Protein AF-X0RW64-F1 (afdb_monomer_lite)

InterPro domains:
  IPR008279 PEP-utilising enzyme, mobile domain [PF00391] (2-37)
  IPR036637 Phosphohistidine domain superfamily [SSF52009] (2-49)

Sequence (58 aa):
TICTTGSAGSHLAIVSREFGLPCIMATEFLTEDVSSLNGKNAKIIHDGDDKGILYLNE

Secondary structure (DSSP, 8-state):
-B-SS--TTSHHHHHHHHTT---B-SPPP--S-GGGGTT--EEEEE-SSS-EEEEEP-

Radius of gyration: 11.95 Å; chains: 1; bounding box: 30×26×28 Å

pLDDT: mean 92.28, std 4.18, range [72.25, 98.19]

Organism: NCBI:txid412755

Foldseek 3Di:
DEELADDCPDPVNVVCVVVVHDYYHNDDDPDPDPVVCPPWDKDWDAPPPPDIDIDTDD

Structure (mmCIF, N/CA/C/O backbone):
data_AF-X0RW64-F1
#
_entry.id   AF-X0RW6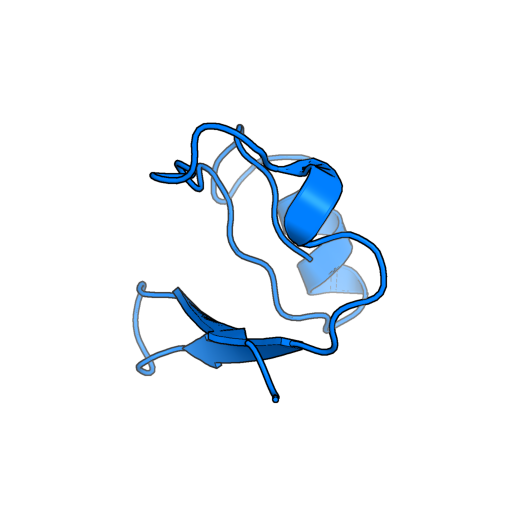4-F1
#
loop_
_atom_site.group_PDB
_atom_site.id
_atom_site.type_symbol
_atom_site.label_atom_id
_atom_site.label_alt_id
_atom_site.label_comp_id
_atom_site.label_asym_id
_atom_site.label_entity_id
_atom_site.label_seq_id
_atom_site.pdbx_PDB_ins_code
_atom_site.Cartn_x
_atom_site.Cartn_y
_atom_site.Cartn_z
_atom_site.occupancy
_atom_site.B_iso_or_equiv
_atom_site.auth_seq_id
_atom_site.auth_comp_id
_atom_site.auth_asym_id
_atom_site.auth_atom_id
_atom_site.pdbx_PDB_model_num
ATOM 1 N N . THR A 1 1 ? 0.980 -1.433 2.971 1.00 90.00 1 THR A N 1
ATOM 2 C CA . THR A 1 1 ? 1.477 -0.308 3.797 1.00 90.00 1 THR A CA 1
ATOM 3 C C . THR A 1 1 ? 1.306 1.012 3.070 1.00 90.00 1 THR A C 1
ATOM 5 O O . THR A 1 1 ? 1.350 1.015 1.848 1.00 90.00 1 THR A O 1
ATOM 8 N N . ILE A 1 2 ? 1.096 2.119 3.783 1.00 93.19 2 ILE A N 1
ATOM 9 C CA . ILE A 1 2 ? 0.928 3.463 3.200 1.00 93.19 2 ILE A CA 1
ATOM 10 C C . ILE A 1 2 ? 1.918 4.409 3.883 1.00 93.19 2 ILE A C 1
ATOM 12 O O . ILE A 1 2 ? 2.106 4.307 5.094 1.00 93.19 2 ILE A O 1
ATOM 16 N N . CYS A 1 3 ? 2.545 5.308 3.126 1.00 94.81 3 CYS A N 1
ATOM 17 C CA . CYS A 1 3 ? 3.428 6.342 3.661 1.00 94.81 3 CYS A CA 1
ATOM 18 C C . CYS A 1 3 ? 3.157 7.686 2.984 1.00 94.81 3 CYS A C 1
ATOM 20 O O . CYS A 1 3 ? 2.991 7.747 1.766 1.00 94.81 3 CYS A O 1
ATOM 22 N N . THR A 1 4 ? 3.154 8.768 3.762 1.00 94.88 4 THR A N 1
ATOM 23 C CA . THR A 1 4 ? 2.937 10.135 3.255 1.00 94.88 4 THR A CA 1
ATOM 24 C C . THR A 1 4 ? 4.147 10.710 2.530 1.00 94.88 4 THR A C 1
ATOM 26 O O . THR A 1 4 ? 4.053 11.725 1.852 1.00 94.88 4 THR A O 1
ATOM 29 N N . THR A 1 5 ? 5.301 10.056 2.651 1.00 95.31 5 THR A N 1
ATOM 30 C CA . THR A 1 5 ? 6.560 10.490 2.048 1.00 95.31 5 THR A CA 1
ATOM 31 C C . THR A 1 5 ? 7.279 9.322 1.384 1.00 95.31 5 THR A C 1
ATOM 33 O O . THR A 1 5 ? 6.956 8.153 1.611 1.00 95.31 5 THR A O 1
ATOM 36 N N . GLY A 1 6 ? 8.268 9.649 0.556 1.00 95.50 6 GLY A N 1
ATOM 37 C CA . GLY A 1 6 ? 9.097 8.676 -0.144 1.00 95.50 6 GLY A CA 1
ATOM 38 C C . GLY A 1 6 ? 8.691 8.468 -1.599 1.00 95.50 6 GLY A C 1
ATOM 39 O O . GLY A 1 6 ? 7.821 9.141 -2.137 1.00 95.50 6 GLY A O 1
ATOM 40 N N . SER A 1 7 ? 9.378 7.544 -2.253 1.00 94.88 7 SER A N 1
ATOM 41 C CA . SER A 1 7 ? 9.221 7.214 -3.664 1.00 94.88 7 SER A CA 1
ATOM 42 C C . SER A 1 7 ? 9.499 5.728 -3.885 1.00 94.88 7 SER A C 1
ATOM 44 O O . SER A 1 7 ? 9.751 4.972 -2.943 1.00 94.88 7 SER A O 1
ATOM 46 N N . ALA A 1 8 ? 9.501 5.296 -5.146 1.00 93.75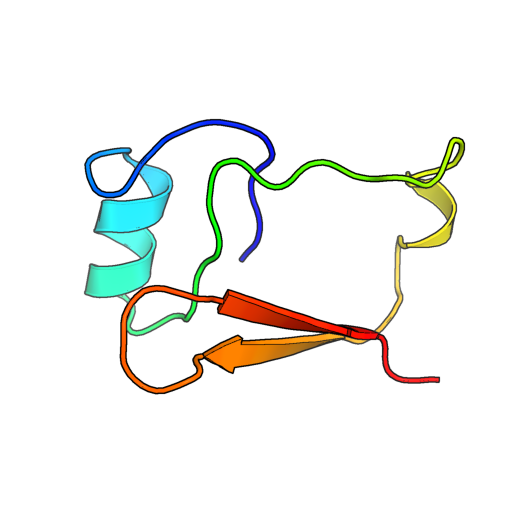 8 ALA A N 1
ATOM 47 C CA . ALA A 1 8 ? 9.789 3.915 -5.505 1.00 93.75 8 ALA A CA 1
ATOM 48 C C . ALA A 1 8 ? 11.138 3.398 -4.959 1.00 93.75 8 ALA A C 1
ATOM 50 O O . ALA A 1 8 ? 11.242 2.200 -4.712 1.00 93.75 8 ALA A O 1
ATOM 51 N N . GLY A 1 9 ? 12.137 4.263 -4.748 1.00 95.81 9 GLY A N 1
ATOM 52 C CA . GLY A 1 9 ? 13.463 3.894 -4.231 1.00 95.81 9 GLY A CA 1
ATOM 53 C C . GLY A 1 9 ? 13.641 4.043 -2.716 1.00 95.81 9 GLY A C 1
ATOM 54 O O . GLY A 1 9 ? 14.745 3.867 -2.215 1.00 95.81 9 GLY A O 1
ATOM 55 N N . SER A 1 10 ? 12.598 4.412 -1.971 1.00 97.06 10 SER A N 1
ATOM 56 C CA . SER A 1 10 ? 12.707 4.619 -0.523 1.00 97.06 10 SER A CA 1
ATOM 57 C C . SER A 1 10 ? 12.789 3.306 0.256 1.00 97.06 10 SER A C 1
ATOM 59 O O . SER A 1 10 ? 12.277 2.280 -0.189 1.00 97.06 10 SER A O 1
ATOM 61 N N . HIS A 1 11 ? 13.357 3.362 1.468 1.00 96.56 11 HIS A N 1
ATOM 62 C CA . HIS A 1 11 ? 13.516 2.203 2.357 1.00 96.56 11 HIS A CA 1
ATOM 63 C C . HIS A 1 11 ? 12.240 1.366 2.489 1.00 96.56 11 HIS A C 1
ATOM 65 O O . HIS A 1 11 ? 12.263 0.169 2.222 1.00 96.56 11 HIS A O 1
ATOM 71 N N . LEU A 1 12 ? 11.113 1.996 2.833 1.00 95.81 12 LEU A N 1
ATOM 72 C CA . LEU A 1 12 ? 9.850 1.279 2.997 1.00 95.81 12 LEU A CA 1
ATOM 73 C C . LEU A 1 12 ? 9.378 0.614 1.695 1.00 95.81 12 LEU A C 1
ATOM 75 O O . LEU A 1 12 ? 8.821 -0.479 1.745 1.00 95.81 12 LEU A O 1
ATOM 79 N N . ALA A 1 13 ? 9.610 1.245 0.541 1.00 95.94 13 ALA A N 1
ATOM 80 C CA . ALA A 1 13 ? 9.232 0.692 -0.756 1.00 95.94 13 ALA A CA 1
ATOM 81 C C . ALA A 1 13 ? 10.101 -0.517 -1.134 1.00 95.94 13 ALA A C 1
ATOM 83 O O . ALA A 1 13 ? 9.589 -1.494 -1.673 1.00 95.94 13 ALA A O 1
ATOM 84 N N . ILE A 1 14 ? 11.405 -0.478 -0.850 1.00 97.38 14 ILE A N 1
ATOM 85 C CA . ILE A 1 14 ? 12.318 -1.608 -1.084 1.00 97.38 14 ILE A CA 1
ATOM 86 C C . ILE A 1 14 ? 11.929 -2.781 -0.182 1.00 97.38 14 ILE A C 1
ATOM 88 O O . ILE A 1 14 ? 11.623 -3.858 -0.687 1.00 97.38 14 ILE A O 1
ATOM 92 N N . VAL A 1 15 ? 11.817 -2.538 1.125 1.00 97.38 15 VAL A N 1
ATOM 93 C CA . VAL A 1 15 ? 11.456 -3.570 2.105 1.00 97.38 15 VAL A CA 1
ATOM 94 C C . VAL A 1 15 ? 10.085 -4.168 1.780 1.00 97.38 15 VAL A C 1
ATOM 96 O O . VAL A 1 15 ? 9.936 -5.381 1.734 1.00 97.38 15 VAL A O 1
ATOM 99 N N . SER A 1 16 ? 9.073 -3.355 1.461 1.00 96.06 16 SER A N 1
ATOM 100 C CA . SER A 1 16 ? 7.744 -3.889 1.114 1.00 96.06 16 SER A CA 1
ATOM 101 C C . SER A 1 16 ? 7.796 -4.856 -0.078 1.00 96.06 16 SER A C 1
ATOM 103 O O . SER A 1 16 ? 7.126 -5.886 -0.044 1.00 96.06 16 SER A O 1
ATOM 105 N N . ARG A 1 17 ? 8.634 -4.584 -1.091 1.00 94.56 17 ARG A N 1
ATOM 106 C CA . ARG A 1 17 ? 8.833 -5.493 -2.235 1.00 94.56 17 ARG A CA 1
ATOM 107 C C . ARG A 1 17 ? 9.534 -6.788 -1.839 1.00 94.56 17 ARG A C 1
ATOM 109 O O . ARG A 1 17 ? 9.111 -7.845 -2.292 1.00 94.56 17 ARG A O 1
ATOM 116 N N . GLU A 1 18 ? 10.551 -6.722 -0.983 1.00 98.19 18 GLU A N 1
ATOM 117 C CA . GLU A 1 18 ? 11.264 -7.908 -0.480 1.00 98.19 18 GLU A CA 1
ATOM 118 C C . GLU A 1 18 ? 10.338 -8.860 0.291 1.00 98.19 18 GLU A C 1
ATOM 120 O O . GLU A 1 18 ? 10.479 -10.076 0.194 1.00 98.19 18 GLU A O 1
ATOM 125 N N . PHE A 1 19 ? 9.350 -8.315 1.004 1.00 96.94 19 PHE A N 1
ATOM 126 C CA . PHE A 1 19 ? 8.350 -9.089 1.745 1.00 96.94 19 PHE A CA 1
ATOM 127 C C . PHE A 1 19 ? 7.079 -9.409 0.938 1.00 96.94 19 PHE A C 1
ATOM 129 O O . PHE A 1 19 ? 6.151 -10.009 1.479 1.00 96.94 19 PHE A O 1
ATOM 136 N N . GLY A 1 20 ? 6.999 -9.012 -0.337 1.00 94.00 20 GLY A N 1
ATOM 137 C CA . GLY A 1 20 ? 5.813 -9.233 -1.173 1.00 94.00 20 GLY A CA 1
ATOM 138 C C . GLY A 1 20 ? 4.555 -8.503 -0.683 1.00 94.00 20 GLY A C 1
ATOM 139 O O . GLY A 1 20 ? 3.438 -8.943 -0.950 1.00 94.00 20 GLY A O 1
ATOM 140 N N . LEU A 1 21 ? 4.715 -7.401 0.055 1.00 93.75 21 LEU A N 1
ATOM 141 C CA . LEU A 1 21 ? 3.617 -6.607 0.600 1.00 93.75 21 LEU A CA 1
ATOM 142 C C . LEU A 1 21 ? 3.288 -5.426 -0.329 1.00 93.75 21 LEU A C 1
ATOM 144 O O . LEU A 1 21 ? 4.188 -4.664 -0.691 1.00 93.75 21 LEU A O 1
ATOM 148 N N . PRO A 1 22 ? 2.008 -5.192 -0.673 1.00 92.75 22 PRO A N 1
ATOM 149 C CA . PRO A 1 22 ? 1.627 -4.033 -1.468 1.00 92.75 22 PRO A CA 1
ATOM 150 C C . PRO A 1 22 ? 1.845 -2.742 -0.672 1.00 92.75 22 PRO A C 1
ATOM 152 O O . PRO A 1 22 ? 1.510 -2.649 0.520 1.00 92.75 22 PRO A O 1
ATOM 155 N N . CYS A 1 23 ? 2.381 -1.716 -1.330 1.00 94.44 23 CYS A N 1
ATOM 156 C CA . CYS A 1 23 ? 2.635 -0.435 -0.689 1.00 94.44 23 CYS A CA 1
ATOM 157 C C . CYS A 1 23 ? 2.339 0.766 -1.591 1.00 94.44 23 CYS A C 1
ATOM 159 O O . CYS A 1 23 ? 2.612 0.722 -2.787 1.00 94.44 23 CYS A O 1
ATOM 161 N N . ILE A 1 24 ? 1.833 1.846 -0.992 1.00 95.25 24 ILE A N 1
ATOM 162 C CA . ILE A 1 24 ? 1.629 3.146 -1.643 1.00 95.25 24 ILE A CA 1
ATOM 163 C C . ILE A 1 24 ? 2.513 4.169 -0.926 1.00 95.25 24 ILE A C 1
ATOM 165 O O . ILE A 1 24 ? 2.524 4.234 0.306 1.00 95.25 24 ILE A O 1
ATOM 169 N N . MET A 1 25 ? 3.290 4.927 -1.695 1.00 95.50 25 MET A N 1
ATOM 170 C CA . MET A 1 25 ? 4.189 5.970 -1.193 1.00 95.50 25 MET A CA 1
ATOM 171 C C . MET A 1 25 ? 3.651 7.350 -1.566 1.00 95.50 25 MET A C 1
ATOM 173 O O . MET A 1 25 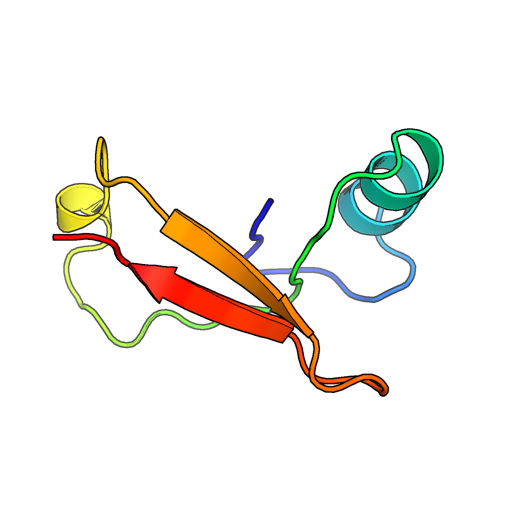? 2.809 7.455 -2.455 1.00 95.50 25 MET A O 1
ATOM 177 N N . ALA A 1 26 ? 4.157 8.392 -0.900 1.00 95.00 26 ALA A N 1
ATOM 178 C CA . ALA A 1 26 ? 3.778 9.786 -1.146 1.00 95.00 26 ALA A CA 1
ATOM 179 C C . ALA A 1 26 ? 2.252 10.027 -1.147 1.00 95.00 26 ALA A C 1
ATOM 181 O O . ALA A 1 26 ? 1.732 10.783 -1.961 1.00 95.00 26 ALA A O 1
ATOM 182 N N . THR A 1 27 ? 1.519 9.348 -0.260 1.00 93.25 27 THR A N 1
ATOM 183 C CA . THR A 1 27 ? 0.060 9.497 -0.161 1.00 93.25 27 THR A CA 1
ATOM 184 C C . THR A 1 27 ? -0.313 10.762 0.602 1.00 93.25 27 THR A C 1
ATOM 186 O O . THR A 1 27 ? 0.123 10.958 1.734 1.00 93.25 27 THR A O 1
ATOM 189 N N . GLU A 1 28 ? -1.173 11.586 0.015 1.00 91.50 28 GLU A N 1
ATOM 190 C CA . GLU A 1 28 ? -1.770 12.739 0.684 1.00 91.50 28 GLU A CA 1
ATOM 191 C C . GLU A 1 28 ? -3.143 12.368 1.259 1.00 91.50 28 GLU A C 1
ATOM 193 O O . GLU A 1 28 ? -3.962 11.733 0.591 1.00 91.50 28 GLU A O 1
ATOM 198 N N . PHE A 1 29 ? -3.396 12.745 2.513 1.00 89.75 29 PHE A N 1
ATOM 199 C CA . PHE A 1 29 ? -4.690 12.539 3.158 1.00 89.75 29 PHE A CA 1
ATOM 200 C C . PHE A 1 29 ? -5.522 13.814 3.052 1.00 89.75 29 PHE A C 1
ATOM 202 O O . PHE A 1 29 ? -5.107 14.865 3.523 1.00 89.75 29 PHE A O 1
ATOM 209 N N . LEU A 1 30 ? -6.722 13.696 2.485 1.00 89.31 30 LEU A N 1
ATOM 210 C CA . LEU A 1 30 ? -7.675 14.807 2.361 1.00 89.31 30 LEU A CA 1
ATOM 211 C C . LEU A 1 30 ? -8.591 14.963 3.590 1.00 89.31 30 LEU A C 1
ATOM 213 O O . LEU A 1 30 ? -9.498 15.788 3.582 1.00 89.31 30 LEU A O 1
ATOM 217 N N . THR A 1 31 ? -8.395 14.143 4.626 1.00 87.56 31 THR A N 1
ATOM 218 C CA . THR A 1 31 ? -9.119 14.249 5.899 1.00 87.56 31 THR A CA 1
ATOM 219 C C . THR A 1 31 ? -8.302 15.065 6.891 1.00 87.56 31 THR A C 1
ATOM 221 O O . THR A 1 31 ? -7.099 14.850 7.027 1.00 87.56 31 THR A O 1
ATOM 224 N N . GLU A 1 32 ? -8.962 15.968 7.615 1.00 86.62 32 GLU A N 1
ATOM 225 C CA . GLU A 1 32 ? -8.331 16.741 8.690 1.00 86.62 32 GLU A CA 1
ATOM 226 C C . GLU A 1 32 ? -8.015 15.866 9.913 1.00 86.62 32 GLU A C 1
ATOM 228 O O . GLU A 1 32 ? -7.026 16.101 10.605 1.00 86.62 32 GLU A O 1
ATOM 233 N N . ASP A 1 33 ? -8.811 14.817 10.153 1.00 91.19 33 ASP A N 1
ATOM 234 C CA . ASP A 1 33 ? -8.596 13.871 11.249 1.00 91.19 33 ASP A CA 1
ATOM 235 C C . ASP A 1 33 ? -8.153 12.501 10.726 1.00 91.19 33 ASP A C 1
ATOM 237 O O . ASP A 1 33 ? -8.962 11.626 10.403 1.00 91.19 33 ASP A O 1
ATOM 2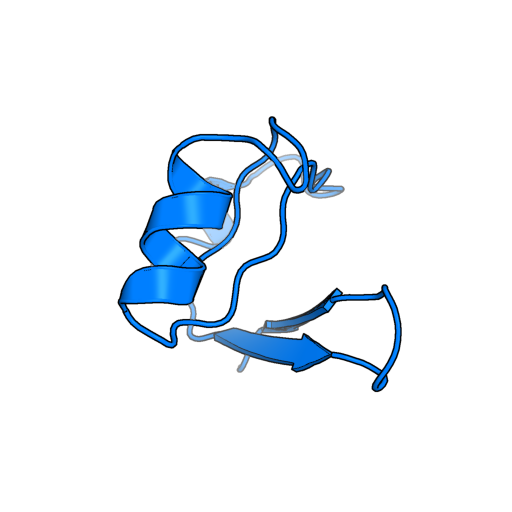41 N N . VAL A 1 34 ? -6.837 12.300 10.662 1.00 88.38 34 VAL A N 1
ATOM 242 C CA . VAL A 1 34 ? -6.215 11.006 10.328 1.00 88.38 34 VAL A CA 1
ATOM 243 C C . VAL A 1 34 ? -6.464 9.965 11.426 1.00 88.38 34 VAL A C 1
ATOM 245 O O . VAL A 1 34 ? -6.511 8.768 11.144 1.00 88.38 34 VAL A O 1
ATOM 248 N N . SER A 1 35 ? -6.686 10.393 12.671 1.00 91.06 35 SER A N 1
ATOM 249 C CA . SER A 1 35 ? -6.942 9.498 13.809 1.00 91.06 35 SER A CA 1
ATOM 250 C C . SER A 1 35 ? -8.231 8.704 13.619 1.00 91.06 35 SER A C 1
ATOM 252 O O . SER A 1 35 ? -8.313 7.558 14.058 1.00 91.06 35 SER A O 1
ATOM 254 N N . SER A 1 36 ? -9.202 9.266 12.893 1.00 90.50 36 SER A N 1
ATOM 255 C CA . SER A 1 36 ? -10.443 8.585 12.504 1.00 90.50 36 SER A CA 1
ATOM 256 C C . SER A 1 36 ? -10.232 7.336 11.633 1.00 90.50 36 SER A C 1
ATOM 258 O O . SER A 1 36 ? -11.151 6.528 11.477 1.00 90.50 36 SER A O 1
ATOM 260 N N . LEU A 1 37 ? -9.040 7.163 11.049 1.00 89.69 37 LEU A N 1
ATOM 261 C CA . LEU A 1 37 ? -8.661 5.982 10.270 1.00 89.69 37 LEU A CA 1
ATOM 262 C C . LEU A 1 37 ? -8.067 4.867 11.141 1.00 89.69 37 LEU A C 1
ATOM 264 O O . LEU A 1 37 ? -7.935 3.734 10.676 1.00 89.69 37 LEU A O 1
ATOM 268 N N . ASN A 1 38 ? -7.709 5.158 12.395 1.00 92.31 38 ASN A N 1
ATOM 269 C CA . ASN A 1 38 ? -7.121 4.171 13.289 1.00 92.31 38 ASN A CA 1
ATOM 270 C C . ASN A 1 38 ? -8.116 3.038 13.590 1.00 92.31 38 ASN A C 1
ATOM 272 O O . ASN A 1 38 ? -9.269 3.279 13.938 1.00 92.31 38 ASN A O 1
ATOM 276 N N . GLY A 1 39 ? -7.660 1.792 13.456 1.00 92.81 39 GLY A N 1
ATOM 277 C CA . GLY A 1 39 ? -8.489 0.600 13.658 1.00 92.81 39 GLY A CA 1
ATOM 278 C C . GLY A 1 39 ? -9.430 0.252 12.499 1.00 92.81 39 GLY A C 1
ATOM 279 O O . GLY A 1 39 ? -10.095 -0.781 12.572 1.00 92.81 39 GLY A O 1
ATOM 280 N N . LYS A 1 40 ? -9.477 1.047 11.420 1.00 92.00 40 LYS A N 1
ATOM 281 C CA . LYS A 1 40 ? -10.257 0.701 10.225 1.00 92.00 40 LYS A CA 1
ATOM 282 C C . LYS A 1 40 ? -9.546 -0.352 9.383 1.00 92.00 40 LYS A C 1
ATOM 284 O O . LYS A 1 40 ? -8.331 -0.302 9.188 1.00 92.00 40 LYS A O 1
ATOM 289 N N . ASN A 1 41 ? -10.325 -1.283 8.840 1.00 94.25 41 ASN A N 1
ATOM 290 C CA . ASN A 1 41 ? -9.825 -2.243 7.866 1.00 94.25 41 ASN A CA 1
ATOM 291 C C . ASN A 1 41 ? -9.703 -1.578 6.497 1.00 94.25 41 ASN A C 1
ATOM 293 O O . ASN A 1 41 ? -10.548 -0.778 6.101 1.00 94.25 41 ASN A O 1
ATOM 297 N N . ALA A 1 42 ? -8.661 -1.936 5.755 1.00 93.12 42 ALA A N 1
ATOM 298 C CA . ALA A 1 42 ? -8.433 -1.387 4.432 1.00 93.12 42 ALA A CA 1
ATOM 299 C C . ALA A 1 42 ? -7.878 -2.439 3.474 1.00 93.12 42 ALA A C 1
ATOM 301 O O . ALA A 1 42 ? -7.212 -3.394 3.882 1.00 93.12 42 ALA A O 1
ATOM 302 N N . LYS A 1 43 ? -8.127 -2.237 2.181 1.00 94.31 43 LYS A N 1
ATOM 303 C CA . LYS A 1 43 ? -7.605 -3.059 1.092 1.00 94.31 43 LYS A CA 1
ATOM 304 C C . LYS A 1 43 ? -6.793 -2.195 0.139 1.00 94.31 43 LYS A C 1
ATOM 306 O O . LYS A 1 43 ? -7.271 -1.168 -0.330 1.00 94.31 43 LYS A O 1
ATOM 311 N N . ILE A 1 44 ? -5.585 -2.649 -0.176 1.00 93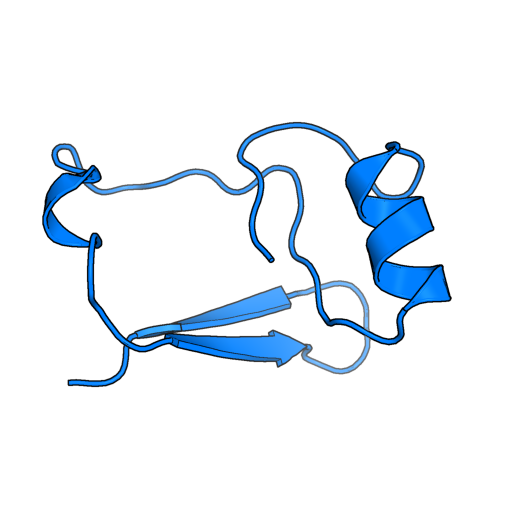.62 44 ILE A N 1
ATOM 312 C CA . ILE A 1 44 ? -4.724 -2.030 -1.185 1.00 93.62 44 ILE A CA 1
ATOM 313 C C . ILE A 1 44 ? -4.815 -2.865 -2.461 1.00 93.62 44 ILE A C 1
ATOM 315 O O . ILE A 1 44 ? -4.644 -4.084 -2.408 1.00 93.62 44 ILE A O 1
ATOM 319 N N . ILE A 1 45 ? -5.066 -2.213 -3.592 1.00 92.75 45 ILE A N 1
ATOM 320 C CA . ILE A 1 45 ? -4.926 -2.794 -4.933 1.00 92.75 45 ILE A CA 1
ATOM 321 C C . ILE A 1 45 ? -4.081 -1.863 -5.808 1.00 92.75 45 ILE A C 1
ATOM 323 O O . ILE A 1 45 ? -3.774 -0.740 -5.411 1.00 92.75 45 ILE A O 1
ATOM 327 N N . HIS A 1 46 ? -3.728 -2.315 -7.004 1.00 90.19 46 HIS A N 1
ATOM 328 C CA . HIS A 1 46 ? -3.155 -1.475 -8.051 1.00 90.19 46 HIS A CA 1
ATOM 329 C C . HIS A 1 46 ? -3.932 -1.683 -9.354 1.00 90.19 46 HIS A C 1
ATOM 331 O O . HIS A 1 46 ? -4.587 -2.713 -9.522 1.00 90.19 46 HIS A O 1
ATOM 337 N N . ASP A 1 47 ? -3.873 -0.719 -10.267 1.00 89.44 47 ASP A N 1
ATOM 338 C CA . ASP A 1 47 ? -4.542 -0.796 -11.575 1.00 89.44 47 ASP A CA 1
ATOM 339 C C . ASP A 1 47 ? -3.808 -1.686 -12.596 1.00 89.44 47 ASP A C 1
ATOM 341 O O . ASP A 1 47 ? -4.369 -2.028 -13.634 1.00 89.44 47 ASP A O 1
ATOM 345 N N . GLY A 1 48 ? -2.584 -2.105 -12.269 1.00 85.75 48 GLY A N 1
ATOM 346 C CA . GLY A 1 48 ? -1.731 -2.929 -13.130 1.00 85.75 48 GLY A CA 1
ATOM 347 C C . GLY A 1 48 ? -0.528 -2.174 -13.686 1.00 85.75 48 GLY A C 1
ATOM 348 O O . GLY A 1 48 ? 0.344 -2.813 -14.267 1.00 85.75 48 GLY A O 1
ATOM 349 N N . ASP A 1 49 ? -0.470 -0.861 -13.465 1.00 86.19 49 ASP A N 1
ATOM 350 C CA . ASP A 1 49 ? 0.620 0.001 -13.901 1.00 86.19 49 ASP A CA 1
ATOM 351 C C . ASP A 1 49 ? 1.256 0.689 -12.678 1.00 86.19 49 ASP A C 1
ATOM 353 O O . ASP A 1 49 ? 1.859 0.013 -11.836 1.00 86.19 49 ASP A O 1
ATOM 357 N N . ASP A 1 50 ? 1.096 2.004 -12.520 1.00 85.25 50 ASP A N 1
ATOM 358 C CA . ASP A 1 50 ? 1.751 2.800 -11.481 1.00 85.25 50 ASP A CA 1
ATOM 359 C C . ASP A 1 50 ? 0.810 3.326 -10.383 1.00 85.25 50 ASP A C 1
ATOM 361 O O . ASP A 1 50 ? 1.281 3.917 -9.403 1.00 85.25 50 ASP A O 1
ATOM 365 N N . LYS A 1 51 ? -0.507 3.085 -10.475 1.00 90.06 51 LYS A N 1
ATOM 366 C CA . LYS A 1 51 ? -1.473 3.620 -9.503 1.00 90.06 51 LYS A CA 1
ATOM 367 C C . LYS A 1 51 ? -1.843 2.600 -8.441 1.00 90.06 51 LYS A C 1
ATOM 369 O O . LYS A 1 51 ? -2.424 1.552 -8.718 1.00 90.06 51 LYS A O 1
ATOM 374 N N . GLY A 1 52 ? -1.587 2.967 -7.188 1.00 91.69 52 GLY A N 1
ATOM 375 C CA . GLY A 1 52 ? -2.125 2.286 -6.014 1.00 91.69 52 GLY A CA 1
ATOM 376 C C . GLY A 1 52 ? -3.485 2.856 -5.611 1.00 91.69 52 GLY A C 1
ATOM 377 O O . GLY A 1 52 ? -3.656 4.071 -5.542 1.00 91.69 52 GLY A O 1
ATOM 378 N N . ILE A 1 53 ? -4.442 1.984 -5.304 1.00 92.88 53 ILE A N 1
ATOM 379 C CA . ILE A 1 53 ? -5.785 2.345 -4.840 1.00 92.88 53 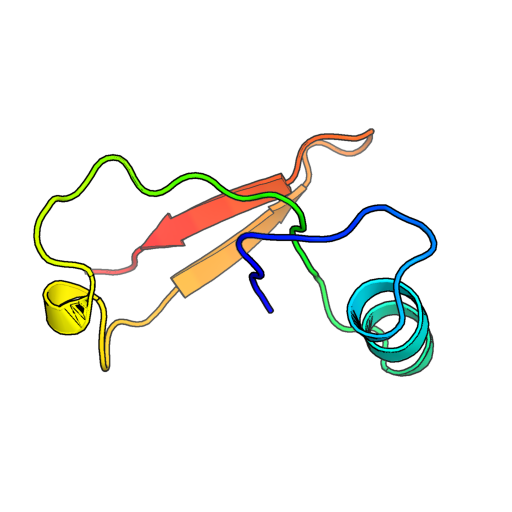ILE A CA 1
ATOM 380 C C . ILE A 1 53 ? -5.991 1.762 -3.441 1.00 92.88 53 ILE A C 1
ATOM 382 O O . ILE A 1 53 ? -5.736 0.578 -3.202 1.00 92.88 53 ILE A O 1
ATOM 386 N N . LEU A 1 54 ? -6.472 2.597 -2.519 1.00 92.56 54 LEU A N 1
ATOM 387 C CA . LEU A 1 54 ? -6.822 2.218 -1.154 1.00 92.56 54 LEU A CA 1
ATOM 388 C C . LEU A 1 54 ? -8.342 2.253 -0.973 1.00 92.56 54 LEU A C 1
ATOM 390 O O . LEU A 1 54 ? -8.957 3.305 -1.124 1.00 92.56 54 LEU A O 1
ATOM 394 N N . TYR A 1 55 ? -8.928 1.126 -0.583 1.00 92.44 55 TYR A N 1
ATOM 395 C CA . TYR A 1 55 ? -10.315 1.047 -0.130 1.00 92.44 55 TYR A CA 1
ATOM 396 C C . TYR A 1 55 ? -10.347 0.958 1.389 1.00 92.44 55 TYR A C 1
ATOM 398 O O . TYR A 1 55 ? -9.640 0.134 1.969 1.00 92.44 55 TYR A O 1
ATOM 406 N N . LEU A 1 56 ? -11.177 1.778 2.024 1.00 90.00 56 LEU A N 1
ATOM 407 C CA . LEU A 1 56 ? -11.557 1.592 3.420 1.00 90.00 56 LEU A CA 1
ATOM 408 C C . LEU A 1 56 ? -12.772 0.667 3.445 1.00 90.00 56 LEU A C 1
ATOM 410 O O . LEU A 1 56 ? -13.746 0.918 2.739 1.00 90.00 56 LEU A O 1
ATOM 414 N N . ASN A 1 57 ? -12.686 -0.407 4.221 1.00 84.62 57 ASN A N 1
ATOM 415 C CA . ASN A 1 57 ? -13.822 -1.285 4.458 1.00 84.62 57 ASN A CA 1
ATOM 416 C C . ASN A 1 57 ? -14.678 -0.671 5.574 1.00 84.62 57 ASN A C 1
ATOM 418 O O . ASN A 1 57 ? -14.127 -0.101 6.521 1.00 84.62 57 ASN A O 1
ATOM 422 N N . GLU A 1 58 ? -15.999 -0.775 5.431 1.00 72.25 58 GLU A N 1
ATOM 423 C CA . GLU A 1 58 ? -16.968 -0.381 6.463 1.00 72.25 58 GLU A CA 1
ATOM 424 C C . GLU A 1 58 ? -16.870 -1.263 7.716 1.00 72.25 58 GLU A C 1
ATOM 426 O O . GLU A 1 58 ? -16.574 -2.477 7.578 1.00 72.25 58 GLU A O 1
#